Protein AF-A0A9P6XNK0-F1 (afdb_monomer)

pLDDT: mean 90.67, std 6.74, range [53.09, 97.81]

Secondary structure (DSSP, 8-state):
-HHHHHSS------HHHHTTSPTTS--------TT---------S-GGGS-HHHHHHHHHHHHHHHHHHHTTSSTT--PPP-

Solvent-accessible surface area (backbone atoms only — not comparable to full-atom values): 5598 Å² total; per-residue (Å²): 110,66,68,46,58,75,38,103,55,87,84,92,75,60,32,64,69,51,62,76,54,69,87,88,63,66,90,84,78,88,77,95,46,98,81,73,74,80,92,84,81,92,82,78,77,60,74,90,77,46,52,74,68,52,51,51,48,53,52,51,50,53,52,51,54,53,48,38,36,76,70,54,50,19,51,93,55,74,83,78,87,130

Sequence (82 aa):
MDLVQANAIATIQPGAAVARAEAGLLNMHPIDDPFLFRRNAVHCINEDELSPAALAARVALVDVMRAQVRHGAWPGATLLDS

Foldseek 3Di:
DVCVLVDVDDDDDFLLVCLPPDPPSDDDDDDPDPPPDDDDDDDDPDPVPDDPVRVVVSVVVVVVVVVCVVVCSGPPDDDDDD

Mean predicted aligned error: 4.2 Å

Organism: NCBI:txid936053

Structure (mmCIF, N/CA/C/O backbone):
data_AF-A0A9P6XNK0-F1
#
_entry.id   AF-A0A9P6XNK0-F1
#
loop_
_atom_site.group_PDB
_atom_site.id
_atom_site.type_symbol
_atom_site.label_atom_id
_atom_site.label_alt_id
_atom_site.label_comp_id
_atom_site.label_asym_id
_atom_site.label_entity_id
_atom_site.label_seq_id
_atom_site.pdbx_PDB_ins_code
_atom_site.Cartn_x
_atom_site.Cartn_y
_atom_site.Cartn_z
_atom_site.occupancy
_atom_site.B_iso_or_equiv
_atom_site.auth_seq_id
_atom_site.auth_comp_id
_atom_site.auth_asym_id
_atom_site.auth_atom_id
_atom_site.pdbx_PDB_model_num
ATOM 1 N N . MET A 1 1 ? -4.918 -8.702 9.905 1.00 86.88 1 MET A N 1
ATOM 2 C CA . MET A 1 1 ? -6.258 -8.193 10.259 1.00 86.88 1 MET A CA 1
ATOM 3 C C . MET A 1 1 ? -7.109 -9.280 10.877 1.00 86.88 1 MET A C 1
ATOM 5 O O . MET A 1 1 ? -7.822 -8.989 11.817 1.00 86.88 1 MET A O 1
ATOM 9 N N . ASP A 1 2 ? -6.942 -10.526 10.451 1.00 89.00 2 ASP A N 1
ATOM 10 C CA . ASP A 1 2 ? -7.719 -11.687 10.898 1.00 89.00 2 ASP A CA 1
ATOM 11 C C . ASP A 1 2 ? -7.739 -11.863 12.426 1.00 89.00 2 ASP A C 1
ATOM 13 O O . ASP A 1 2 ? -8.804 -12.025 13.007 1.00 89.00 2 ASP A O 1
ATOM 17 N N . LEU A 1 3 ? -6.595 -11.725 13.113 1.00 91.50 3 LEU A N 1
ATOM 18 C CA . LEU A 1 3 ? -6.561 -11.777 14.585 1.00 91.50 3 LEU A CA 1
ATOM 19 C C . LEU A 1 3 ? -7.368 -10.652 15.248 1.00 91.50 3 LEU A C 1
ATOM 21 O O . LEU A 1 3 ? -7.984 -10.888 16.281 1.00 91.50 3 LEU A O 1
ATOM 25 N N . VAL A 1 4 ? -7.365 -9.453 14.660 1.00 91.88 4 VAL A N 1
ATOM 26 C CA . VAL A 1 4 ? -8.127 -8.286 15.141 1.00 91.88 4 VAL A CA 1
ATOM 27 C C . VAL A 1 4 ? -9.617 -8.444 14.835 1.00 91.88 4 VAL A C 1
ATOM 29 O O . VAL A 1 4 ? -10.442 -7.998 15.615 1.00 91.88 4 VAL A O 1
ATOM 32 N N . GLN A 1 5 ? -9.976 -9.113 13.737 1.00 89.56 5 GLN A N 1
ATOM 33 C CA . GLN A 1 5 ? -11.371 -9.453 13.434 1.00 89.56 5 GLN A CA 1
ATOM 34 C C . GLN A 1 5 ? -11.904 -10.552 14.361 1.00 89.56 5 GLN A C 1
ATOM 36 O O . GLN A 1 5 ? -13.058 -10.510 14.771 1.00 89.56 5 GLN A O 1
ATOM 41 N N . ALA A 1 6 ? -11.067 -11.533 14.705 1.00 91.19 6 ALA A N 1
ATOM 42 C CA . ALA A 1 6 ? -11.461 -12.680 15.518 1.00 91.19 6 ALA A CA 1
ATOM 43 C C . ALA A 1 6 ? -11.412 -12.422 17.036 1.00 91.19 6 ALA A C 1
ATOM 45 O O . ALA A 1 6 ? -11.914 -13.242 17.800 1.00 91.19 6 ALA A O 1
ATOM 46 N N . ASN A 1 7 ? -10.785 -11.332 17.497 1.00 92.62 7 ASN A N 1
ATOM 47 C CA . ASN A 1 7 ? -10.548 -11.077 18.921 1.00 92.62 7 ASN A CA 1
ATOM 48 C C . ASN A 1 7 ? -10.686 -9.589 19.265 1.00 92.62 7 ASN A C 1
ATOM 50 O O . ASN A 1 7 ? -10.430 -8.724 18.435 1.00 92.62 7 ASN A O 1
ATOM 54 N N . ALA A 1 8 ? -10.992 -9.279 20.528 1.00 92.25 8 ALA A N 1
ATOM 55 C CA . ALA A 1 8 ? -11.067 -7.908 21.045 1.00 92.25 8 ALA A CA 1
ATOM 56 C C . ALA A 1 8 ? -9.671 -7.300 21.293 1.00 92.25 8 ALA A C 1
ATOM 58 O O . ALA A 1 8 ? -9.283 -7.012 22.424 1.00 92.25 8 ALA A O 1
ATOM 59 N N . ILE A 1 9 ? -8.895 -7.136 20.224 1.00 94.56 9 ILE A N 1
ATOM 60 C CA . ILE A 1 9 ? -7.557 -6.539 20.234 1.00 94.56 9 ILE A CA 1
ATOM 61 C C . ILE A 1 9 ? -7.485 -5.401 19.217 1.00 94.56 9 ILE A C 1
ATOM 63 O O . ILE A 1 9 ? -8.290 -5.332 18.294 1.00 94.56 9 ILE A O 1
ATOM 67 N N . ALA A 1 10 ? -6.499 -4.520 19.358 1.00 94.25 10 ALA A N 1
ATOM 68 C CA . ALA A 1 10 ? -6.258 -3.428 18.421 1.00 94.25 10 ALA A CA 1
ATOM 69 C C . ALA A 1 10 ? -4.839 -3.495 17.853 1.00 94.25 10 ALA A C 1
ATOM 71 O O . ALA A 1 10 ? -3.925 -4.067 18.447 1.00 94.25 10 ALA A O 1
ATOM 72 N N . THR A 1 11 ? -4.651 -2.897 16.682 1.00 93.81 11 THR A N 1
ATOM 73 C CA . THR A 1 11 ? -3.349 -2.776 16.027 1.00 93.81 11 THR A CA 1
ATOM 74 C C . THR A 1 11 ? -3.301 -1.483 15.218 1.00 93.81 11 THR A C 1
ATOM 76 O O . THR A 1 11 ? -4.339 -0.976 14.798 1.00 93.81 11 THR A O 1
ATOM 79 N N . ILE A 1 12 ? -2.098 -0.961 14.984 1.00 92.31 12 ILE A N 1
ATOM 80 C CA . ILE A 1 12 ? -1.865 0.173 14.084 1.00 92.31 12 ILE A CA 1
ATOM 81 C C . ILE A 1 12 ? -1.511 -0.387 12.709 1.00 92.31 12 ILE A C 1
ATOM 83 O O . ILE A 1 12 ? -0.643 -1.252 12.596 1.00 92.31 12 ILE A O 1
ATOM 87 N N . GLN A 1 13 ? -2.182 0.093 11.663 1.00 91.12 13 GLN A N 1
ATOM 88 C CA . GLN A 1 13 ? -1.981 -0.377 10.293 1.00 91.12 13 GLN A CA 1
ATOM 89 C C . GLN A 1 13 ? -1.882 0.802 9.329 1.00 91.12 13 GLN A C 1
ATOM 91 O O . GLN A 1 13 ? -2.588 1.793 9.509 1.00 91.12 13 GLN A O 1
ATOM 96 N N . PRO A 1 14 ? -1.060 0.700 8.272 1.00 90.69 14 PRO A N 1
ATOM 97 C CA . PRO A 1 14 ? -1.158 1.636 7.163 1.00 90.69 14 PRO A CA 1
ATOM 98 C C . PRO A 1 14 ? -2.485 1.420 6.423 1.00 90.69 14 PRO A C 1
ATOM 100 O O . PRO A 1 14 ? -2.944 0.282 6.299 1.00 90.69 14 PRO A O 1
ATOM 103 N N . GLY A 1 15 ? -3.053 2.478 5.836 1.00 88.94 15 GLY A N 1
ATOM 104 C CA . GLY A 1 15 ? -4.301 2.380 5.064 1.00 88.94 15 GLY A CA 1
ATOM 105 C C . GLY A 1 15 ? -4.266 1.306 3.970 1.00 88.94 15 GLY A C 1
ATOM 106 O O . GLY A 1 15 ? -5.243 0.594 3.761 1.00 88.94 15 GLY A O 1
ATOM 107 N N . ALA A 1 16 ? -3.106 1.087 3.343 1.00 88.88 16 ALA A N 1
ATOM 108 C CA . ALA A 1 16 ? -2.929 0.042 2.332 1.00 88.88 16 ALA A CA 1
ATOM 109 C C . ALA A 1 16 ? -3.162 -1.394 2.852 1.00 88.88 16 ALA A C 1
ATOM 111 O O . ALA A 1 16 ? -3.553 -2.266 2.081 1.00 88.88 16 ALA A O 1
ATOM 112 N N . ALA A 1 17 ? -2.934 -1.667 4.143 1.00 88.38 17 ALA A N 1
ATOM 113 C CA . ALA A 1 17 ? -3.180 -2.992 4.718 1.00 88.38 17 ALA A CA 1
ATOM 114 C C . ALA A 1 17 ? -4.678 -3.269 4.921 1.00 88.38 17 ALA A C 1
ATOM 116 O O . ALA A 1 17 ? -5.094 -4.429 4.881 1.00 88.38 17 ALA A O 1
ATOM 117 N N . VAL A 1 18 ? -5.475 -2.211 5.097 1.00 83.25 18 VAL A N 1
ATOM 118 C CA . VAL A 1 18 ? -6.932 -2.283 5.259 1.00 83.25 18 VAL A CA 1
ATOM 119 C C . VAL A 1 18 ? -7.624 -2.606 3.939 1.00 83.25 18 VAL A C 1
ATOM 121 O O . VAL A 1 18 ? -8.644 -3.276 3.960 1.00 83.25 18 VAL A O 1
ATOM 124 N N . ALA A 1 19 ? -7.047 -2.236 2.792 1.00 82.06 19 ALA A N 1
ATOM 125 C CA . ALA A 1 19 ? -7.623 -2.514 1.470 1.00 82.06 19 ALA A CA 1
ATOM 126 C C . ALA A 1 19 ? -7.966 -4.001 1.225 1.00 82.06 19 ALA A C 1
ATOM 128 O O . ALA A 1 19 ? -8.750 -4.318 0.338 1.00 82.06 19 ALA A O 1
ATOM 129 N N . ARG A 1 20 ? -7.357 -4.917 1.991 1.00 79.31 20 ARG A N 1
ATOM 130 C CA . ARG A 1 20 ? -7.608 -6.365 1.924 1.00 79.31 20 ARG A CA 1
ATOM 131 C C . ARG A 1 20 ? -8.639 -6.871 2.932 1.00 79.31 20 ARG A C 1
ATOM 133 O O . ARG A 1 20 ? -9.036 -8.025 2.841 1.00 79.31 20 ARG A O 1
ATOM 140 N N . ALA A 1 21 ? -8.996 -6.067 3.926 1.00 82.31 21 ALA A N 1
ATOM 141 C CA . ALA A 1 21 ? -9.976 -6.449 4.925 1.00 82.31 21 ALA A CA 1
ATOM 142 C C . ALA A 1 21 ? -11.389 -6.258 4.371 1.00 82.31 21 ALA A C 1
ATOM 144 O O . ALA A 1 21 ? -11.673 -5.273 3.691 1.00 82.31 21 ALA A O 1
ATOM 145 N N . GLU A 1 22 ? -12.278 -7.196 4.684 1.00 79.06 22 GLU A N 1
ATOM 146 C CA . GLU A 1 22 ? -13.686 -7.082 4.323 1.00 79.06 22 GLU A CA 1
ATOM 147 C C . GLU A 1 22 ? -14.332 -5.879 5.027 1.00 79.06 22 GLU A C 1
ATOM 149 O O . GLU A 1 22 ? -14.124 -5.634 6.223 1.00 79.06 22 GLU A O 1
ATOM 154 N N . ALA A 1 23 ? -15.095 -5.101 4.256 1.00 78.31 23 ALA A N 1
ATOM 155 C CA . ALA A 1 23 ? -15.753 -3.900 4.743 1.00 78.31 23 ALA A CA 1
ATOM 156 C C . ALA A 1 23 ? -16.745 -4.240 5.867 1.00 78.31 23 ALA A C 1
ATOM 158 O O . ALA A 1 23 ? -17.517 -5.188 5.767 1.00 78.31 23 ALA A O 1
ATOM 159 N N . GLY A 1 24 ? -16.739 -3.441 6.936 1.00 80.88 24 GLY A N 1
ATOM 160 C CA . GLY A 1 24 ? -17.663 -3.599 8.064 1.00 80.88 24 GLY A CA 1
ATOM 161 C C . GLY A 1 24 ? -17.212 -4.572 9.159 1.00 80.88 24 GLY A C 1
ATOM 162 O O . GLY A 1 24 ? -17.849 -4.612 10.205 1.00 80.88 24 GLY A O 1
ATOM 163 N N . LEU A 1 25 ? -16.099 -5.297 8.984 1.00 85.75 25 LEU A N 1
ATOM 164 C CA . LEU A 1 25 ? -15.568 -6.204 10.018 1.00 85.75 25 LEU A CA 1
ATOM 165 C C . LEU A 1 25 ? -14.602 -5.538 11.007 1.00 85.75 25 LEU A C 1
ATOM 167 O O . LEU A 1 25 ? -14.094 -6.189 11.918 1.00 85.75 25 LEU A O 1
ATOM 171 N N . LEU A 1 26 ? -14.285 -4.260 10.808 1.00 88.25 26 LEU A N 1
ATOM 172 C CA . LEU A 1 26 ? -13.285 -3.539 11.585 1.00 88.25 26 LEU A CA 1
ATOM 173 C C . LEU A 1 26 ? -13.747 -2.112 11.853 1.00 88.25 26 LEU A C 1
ATOM 175 O O . LEU A 1 26 ? -14.166 -1.409 10.935 1.00 88.25 26 LEU A O 1
ATOM 179 N N . ASN A 1 27 ? -13.565 -1.666 13.094 1.00 89.75 27 ASN A N 1
ATOM 180 C CA . ASN A 1 27 ? -13.638 -0.251 13.434 1.00 89.75 27 ASN A CA 1
ATOM 181 C C . ASN A 1 27 ? -12.270 0.386 13.202 1.00 89.75 27 ASN A C 1
ATOM 183 O O . ASN A 1 27 ? -11.254 -0.103 13.698 1.00 89.75 27 ASN A O 1
ATOM 187 N N . MET A 1 28 ? -12.250 1.477 12.445 1.00 89.06 28 MET A N 1
ATOM 188 C CA . MET A 1 28 ? -11.036 2.224 12.148 1.00 89.06 28 MET A CA 1
ATOM 189 C C . MET A 1 28 ? -11.131 3.626 12.716 1.00 89.06 28 MET A C 1
ATOM 191 O O . MET A 1 28 ? -12.131 4.313 12.518 1.00 89.06 28 MET A O 1
ATOM 195 N N . HIS A 1 29 ? -10.054 4.059 13.357 1.00 90.44 29 HIS A N 1
ATOM 196 C CA . HIS A 1 29 ? -9.915 5.416 13.860 1.00 90.44 29 HIS A CA 1
ATOM 197 C C . HIS A 1 29 ? -8.643 6.029 13.270 1.00 90.44 29 HIS A C 1
ATOM 199 O O . HIS A 1 29 ? -7.586 5.396 13.354 1.00 90.44 29 HIS A O 1
ATOM 205 N N . PRO A 1 30 ? -8.724 7.218 12.646 1.00 88.88 30 PRO A N 1
ATOM 206 C CA . PRO A 1 30 ? -7.531 7.914 12.190 1.00 88.88 30 PRO A CA 1
ATOM 207 C C . PRO A 1 30 ? -6.677 8.304 13.398 1.00 88.88 30 PRO A C 1
ATOM 209 O O . PRO A 1 30 ? -7.205 8.678 14.446 1.00 88.88 30 PRO A O 1
ATOM 212 N N . ILE A 1 31 ? -5.357 8.220 13.242 1.00 90.25 31 ILE A N 1
ATOM 213 C CA . ILE A 1 31 ? -4.419 8.789 14.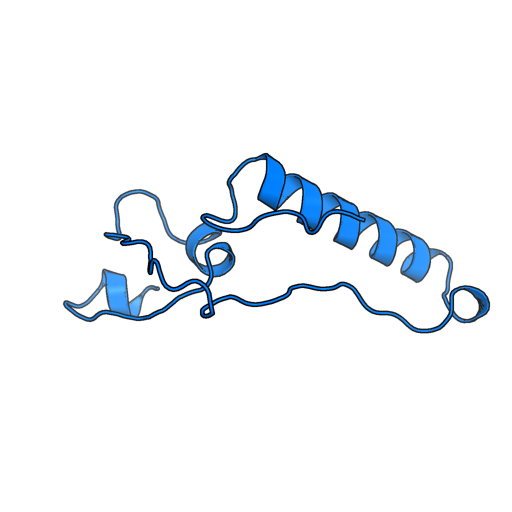208 1.00 90.25 31 ILE A CA 1
ATOM 214 C C . ILE A 1 31 ? -4.022 10.161 13.671 1.00 90.25 31 ILE A C 1
ATOM 216 O O . ILE A 1 31 ? -3.336 10.248 12.655 1.00 90.25 31 ILE A O 1
ATOM 220 N N . ASP A 1 32 ? -4.498 11.211 14.333 1.00 85.81 32 ASP A N 1
ATOM 221 C CA . ASP A 1 32 ? -4.282 12.608 13.946 1.00 85.81 32 ASP A CA 1
ATOM 222 C C . ASP A 1 32 ? -3.010 13.162 14.607 1.00 85.81 32 ASP A C 1
ATO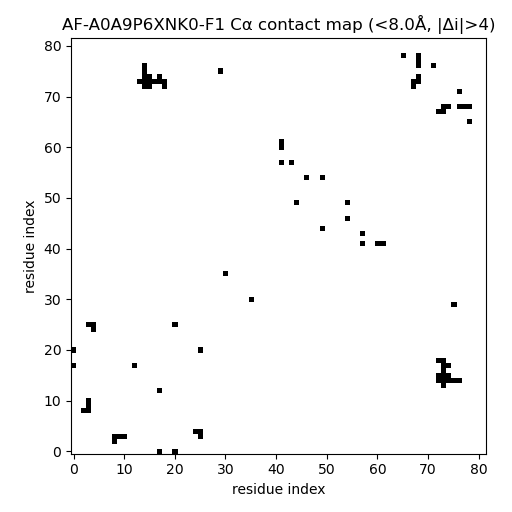M 224 O O . ASP A 1 32 ? -3.053 14.015 15.491 1.00 85.81 32 ASP A O 1
ATOM 228 N N . ASP A 1 33 ? -1.863 12.587 14.235 1.00 90.88 33 ASP A N 1
ATOM 229 C CA . ASP A 1 33 ? -0.541 13.077 14.629 1.00 90.88 33 ASP A CA 1
ATOM 230 C C . ASP A 1 33 ? 0.212 13.543 13.368 1.00 90.88 33 ASP A C 1
ATOM 232 O O . ASP A 1 33 ? 0.428 12.738 12.454 1.00 90.88 33 ASP A O 1
ATOM 236 N N . PRO A 1 34 ? 0.637 14.819 13.289 1.00 86.62 34 PRO A N 1
ATOM 237 C CA . PRO A 1 34 ? 1.254 15.381 12.086 1.00 86.62 34 PRO A CA 1
ATOM 238 C C . PRO A 1 34 ? 2.615 14.757 11.739 1.00 86.62 34 PRO A C 1
ATOM 240 O O . PRO A 1 34 ? 3.093 14.908 10.614 1.00 86.62 34 PRO A O 1
ATOM 243 N N . PHE A 1 35 ? 3.249 14.058 12.679 1.00 88.38 35 PHE A N 1
ATOM 244 C CA . PHE A 1 35 ? 4.526 13.377 12.491 1.00 88.38 35 PHE A CA 1
ATOM 245 C C . PHE A 1 35 ? 4.366 11.868 12.282 1.00 88.38 35 PHE A C 1
ATOM 247 O O . PHE A 1 35 ? 5.333 11.197 11.911 1.00 88.38 35 PHE A O 1
ATOM 254 N N . LEU A 1 36 ? 3.160 11.319 12.455 1.00 89.38 36 LEU A N 1
ATOM 255 C CA . LEU A 1 36 ? 2.884 9.905 12.232 1.00 89.38 36 LEU A CA 1
ATOM 256 C C . LEU A 1 36 ? 2.482 9.641 10.778 1.00 89.38 36 LEU A C 1
ATOM 258 O O . LEU 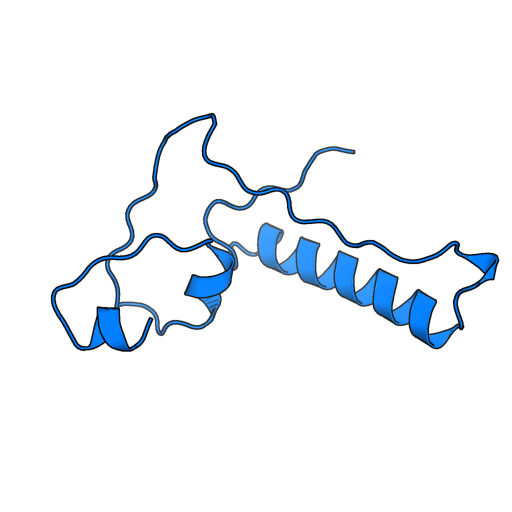A 1 36 ? 1.333 9.349 10.452 1.00 89.38 36 LEU A O 1
ATOM 262 N N . PHE A 1 37 ? 3.466 9.690 9.887 1.00 88.12 37 PHE A N 1
ATOM 263 C CA . PHE A 1 37 ? 3.285 9.328 8.487 1.00 88.12 37 PHE A CA 1
ATOM 264 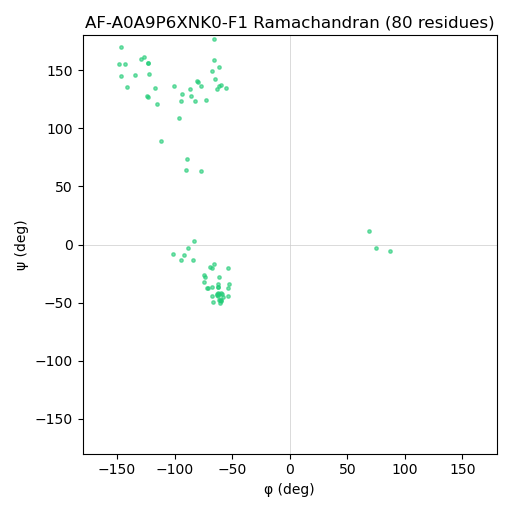C C . PHE A 1 37 ? 4.341 8.329 8.024 1.00 88.12 37 PHE A C 1
ATOM 266 O O . PHE A 1 37 ? 5.425 8.188 8.589 1.00 88.12 37 PHE A O 1
ATOM 273 N N . ARG A 1 38 ? 4.028 7.636 6.930 1.00 89.06 38 ARG A N 1
ATOM 274 C CA . ARG A 1 38 ? 4.971 6.777 6.216 1.00 89.06 38 ARG A CA 1
ATOM 275 C C . ARG A 1 38 ? 5.067 7.243 4.775 1.00 89.06 38 ARG A C 1
ATOM 277 O O . ARG A 1 38 ? 4.062 7.301 4.070 1.00 89.06 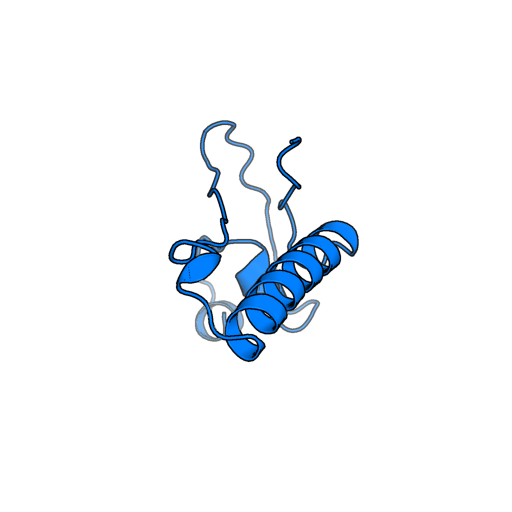38 ARG A O 1
ATOM 284 N N . ARG A 1 39 ? 6.289 7.484 4.303 1.00 90.00 39 ARG A N 1
ATOM 285 C CA . ARG A 1 39 ? 6.546 7.761 2.888 1.00 90.00 39 ARG A CA 1
ATOM 286 C C . ARG A 1 39 ? 6.622 6.449 2.109 1.00 90.00 39 ARG A C 1
ATOM 288 O O . ARG A 1 39 ? 7.417 5.573 2.437 1.00 90.00 39 ARG A O 1
ATOM 295 N N . ASN A 1 40 ? 5.793 6.315 1.078 1.00 89.06 40 ASN A N 1
ATOM 296 C CA . ASN A 1 40 ? 5.899 5.231 0.102 1.00 89.06 40 ASN A CA 1
ATOM 297 C C . ASN A 1 40 ? 6.597 5.765 -1.151 1.00 89.06 40 ASN A C 1
ATOM 299 O O . ASN A 1 40 ? 6.293 6.867 -1.600 1.00 89.06 40 ASN A O 1
ATOM 303 N N . ALA A 1 41 ? 7.532 4.997 -1.703 1.00 91.12 41 ALA A N 1
ATOM 304 C CA . ALA A 1 41 ? 8.291 5.384 -2.885 1.00 91.12 41 ALA A CA 1
ATOM 305 C C . ALA A 1 41 ? 8.622 4.155 -3.736 1.00 91.12 41 ALA A C 1
ATOM 307 O O . ALA A 1 41 ? 8.896 3.083 -3.196 1.00 91.12 41 ALA A O 1
ATOM 308 N N . VAL A 1 42 ? 8.624 4.331 -5.057 1.00 92.06 42 VAL A N 1
ATOM 309 C CA . VAL A 1 42 ? 9.139 3.344 -6.014 1.00 92.06 42 VAL A CA 1
ATOM 310 C C . VAL A 1 42 ? 10.585 3.717 -6.317 1.00 92.06 42 VAL A C 1
ATOM 312 O O . VAL A 1 42 ? 10.843 4.839 -6.741 1.00 92.06 42 VAL A O 1
ATOM 315 N N . HIS A 1 43 ? 11.511 2.787 -6.093 1.00 92.88 43 HIS A N 1
ATOM 316 C CA . HIS A 1 43 ? 12.929 2.951 -6.414 1.00 92.88 43 HIS A CA 1
ATOM 317 C C . HIS A 1 43 ? 13.381 1.847 -7.367 1.00 92.88 43 HIS A C 1
ATOM 319 O O . HIS A 1 43 ? 12.905 0.714 -7.294 1.00 92.88 43 HIS A O 1
ATOM 325 N N . CYS A 1 44 ? 14.315 2.187 -8.244 1.00 93.69 44 CYS A N 1
ATOM 326 C CA . CYS A 1 44 ? 14.957 1.283 -9.188 1.00 93.69 44 CYS A CA 1
ATOM 327 C C . CYS A 1 44 ? 16.411 1.725 -9.401 1.00 93.69 44 CYS A C 1
ATOM 329 O O . CYS A 1 44 ? 16.794 2.815 -8.975 1.00 93.69 44 CYS A O 1
ATOM 331 N N . ILE A 1 45 ? 17.195 0.887 -10.079 1.00 94.38 45 ILE A N 1
ATOM 332 C CA . ILE A 1 45 ? 18.494 1.279 -10.646 1.00 94.38 45 ILE A CA 1
ATOM 333 C C . ILE A 1 45 ? 18.313 2.326 -11.758 1.00 94.38 45 ILE A C 1
ATOM 335 O O . ILE A 1 45 ? 17.177 2.695 -12.087 1.00 94.38 45 ILE A O 1
ATOM 339 N N . ASN A 1 46 ? 19.419 2.816 -12.319 1.00 94.88 46 ASN A N 1
ATOM 340 C CA . ASN A 1 46 ? 19.365 3.822 -13.373 1.00 94.88 46 ASN A CA 1
ATOM 341 C C . ASN A 1 46 ? 18.619 3.299 -14.604 1.00 94.88 46 ASN A C 1
ATOM 343 O O . ASN A 1 46 ? 18.527 2.098 -14.850 1.00 94.88 46 ASN A O 1
ATOM 347 N N . GLU A 1 47 ? 18.031 4.221 -15.360 1.00 93.56 47 GLU A N 1
ATOM 348 C CA . GLU A 1 47 ? 17.145 3.878 -16.471 1.00 93.56 47 GLU A CA 1
ATOM 349 C C . GLU A 1 47 ? 17.846 3.095 -17.587 1.00 93.56 47 GLU A C 1
ATOM 351 O O . GLU A 1 47 ? 17.257 2.175 -18.148 1.00 93.56 47 GLU A O 1
ATOM 356 N N . ASP A 1 48 ? 19.105 3.426 -17.861 1.00 96.12 48 ASP A N 1
ATOM 357 C CA . ASP A 1 48 ? 19.975 2.768 -18.837 1.00 96.12 48 ASP A CA 1
ATOM 358 C C . ASP A 1 48 ? 20.352 1.333 -18.440 1.00 96.12 48 ASP A C 1
ATOM 360 O O . ASP A 1 48 ? 20.699 0.523 -19.299 1.00 96.12 48 ASP A O 1
ATOM 364 N N . GLU A 1 49 ? 20.224 0.996 -17.157 1.00 96.69 49 GLU A N 1
ATOM 365 C CA . GLU A 1 49 ? 20.452 -0.349 -16.630 1.00 96.69 49 GLU A CA 1
ATOM 366 C C . GLU A 1 49 ? 19.167 -1.201 -16.600 1.00 96.69 49 GLU A C 1
ATOM 368 O O . GLU A 1 49 ? 19.215 -2.406 -16.333 1.00 96.69 49 GLU A O 1
ATOM 373 N N . LEU A 1 50 ? 17.994 -0.609 -16.862 1.00 97.06 50 LEU A N 1
ATOM 374 C CA . LEU A 1 50 ? 16.716 -1.318 -16.830 1.00 97.06 50 LEU A CA 1
ATOM 375 C C . LEU A 1 50 ? 16.408 -1.993 -18.169 1.00 97.06 50 LEU A C 1
ATOM 377 O O . LEU A 1 50 ? 16.443 -1.388 -19.238 1.00 97.06 50 LEU A O 1
ATOM 381 N N . SER A 1 51 ? 15.979 -3.255 -18.106 1.00 97.50 51 SER A N 1
ATOM 382 C CA . SER A 1 51 ? 15.390 -3.915 -19.272 1.00 97.50 51 SER A CA 1
ATOM 383 C C . SER A 1 51 ? 14.058 -3.253 -19.667 1.00 97.50 51 SER A C 1
ATOM 385 O O . SER A 1 51 ? 13.382 -2.667 -18.811 1.00 97.50 51 SER A O 1
ATOM 387 N N . PRO A 1 52 ? 13.588 -3.414 -20.920 1.00 97.31 52 PRO A N 1
ATOM 388 C CA . PRO A 1 52 ? 12.283 -2.893 -21.335 1.00 97.31 52 PRO A CA 1
ATOM 389 C C . PRO A 1 52 ? 11.122 -3.349 -20.435 1.00 97.31 52 PRO A C 1
ATOM 391 O O . PRO A 1 52 ? 10.227 -2.568 -20.117 1.00 97.31 52 PRO A O 1
ATOM 394 N N . ALA A 1 53 ? 11.157 -4.599 -19.961 1.00 97.81 53 ALA A N 1
ATOM 395 C CA . ALA A 1 53 ? 10.155 -5.121 -19.033 1.00 97.81 53 ALA A CA 1
ATOM 396 C C . ALA A 1 53 ? 10.229 -4.447 -17.652 1.00 97.81 53 ALA A C 1
ATOM 398 O O . ALA A 1 53 ? 9.196 -4.184 -17.038 1.00 97.81 53 ALA A O 1
ATOM 399 N N . ALA A 1 54 ? 11.433 -4.130 -17.171 1.00 96.94 54 ALA A N 1
ATOM 400 C CA . ALA A 1 54 ? 11.617 -3.446 -15.896 1.00 96.94 54 ALA A CA 1
ATOM 401 C C . ALA A 1 54 ? 11.163 -1.976 -15.959 1.00 96.94 54 ALA A C 1
ATOM 403 O O . ALA A 1 54 ? 10.531 -1.491 -15.019 1.00 96.94 54 ALA A O 1
ATOM 404 N N . LEU A 1 55 ? 11.393 -1.291 -17.087 1.00 97.00 55 LEU A N 1
ATOM 405 C CA . LEU A 1 55 ? 10.840 0.044 -17.346 1.00 97.00 55 LEU A CA 1
ATOM 406 C C . LEU A 1 55 ? 9.310 0.032 -17.307 1.00 97.00 55 LEU A C 1
ATOM 408 O O . LEU A 1 55 ? 8.702 0.841 -16.604 1.00 97.00 55 LEU A O 1
ATOM 412 N N . ALA A 1 56 ? 8.689 -0.925 -18.001 1.00 97.12 56 ALA A N 1
ATOM 413 C CA . ALA A 1 56 ? 7.238 -1.089 -17.997 1.00 97.12 56 ALA A CA 1
ATOM 414 C C . ALA A 1 56 ? 6.696 -1.387 -16.589 1.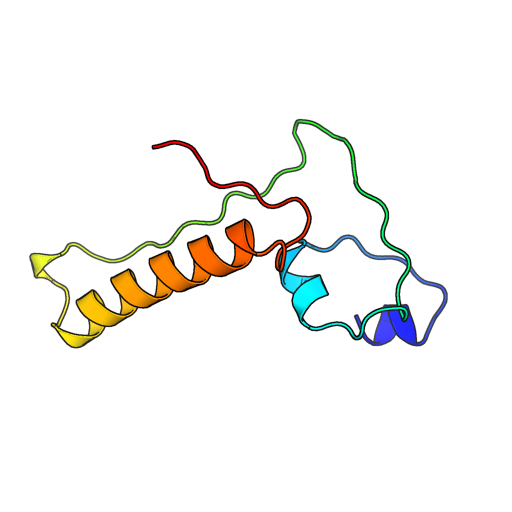00 97.12 56 ALA A C 1
ATOM 416 O O . ALA A 1 56 ? 5.709 -0.784 -16.169 1.00 97.12 56 ALA A O 1
ATOM 417 N N . ALA A 1 57 ? 7.366 -2.257 -15.826 1.00 97.00 57 ALA A N 1
ATOM 418 C CA . ALA A 1 57 ? 6.985 -2.563 -14.450 1.00 97.00 57 ALA A CA 1
ATOM 419 C C . ALA A 1 57 ? 7.060 -1.327 -13.541 1.00 97.00 57 ALA A C 1
ATOM 421 O O . ALA A 1 57 ? 6.152 -1.102 -12.744 1.00 97.00 57 ALA A O 1
ATOM 422 N N . ARG A 1 58 ? 8.099 -0.493 -13.683 1.00 96.12 58 ARG A N 1
ATOM 423 C CA . ARG A 1 58 ? 8.231 0.763 -12.931 1.00 96.12 58 ARG A CA 1
ATOM 424 C C . ARG A 1 58 ? 7.060 1.706 -13.201 1.00 96.12 58 ARG A C 1
ATOM 426 O O . ARG A 1 58 ? 6.474 2.218 -12.250 1.00 96.12 58 ARG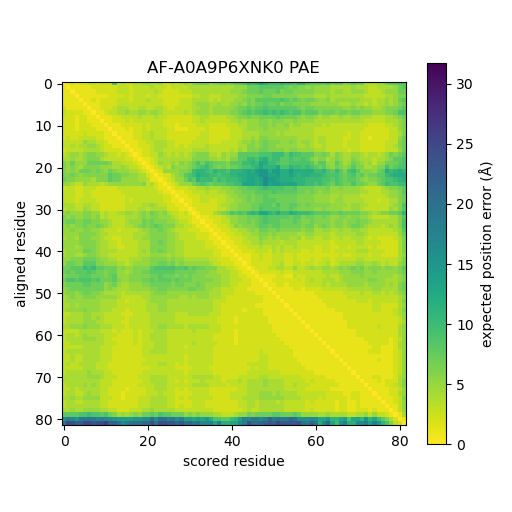 A O 1
ATOM 433 N N . VAL A 1 59 ? 6.705 1.904 -14.472 1.00 95.75 59 VAL A N 1
ATOM 434 C CA . VAL A 1 59 ? 5.547 2.726 -14.871 1.00 95.75 59 VAL A CA 1
ATOM 435 C C . VAL A 1 59 ? 4.258 2.151 -14.284 1.00 95.75 59 VAL A C 1
ATOM 437 O O . VAL A 1 59 ? 3.535 2.860 -13.587 1.00 95.75 59 VAL A O 1
ATOM 440 N N . ALA A 1 60 ? 4.023 0.849 -14.464 1.00 97.50 60 ALA A N 1
ATOM 441 C CA . ALA A 1 60 ? 2.834 0.177 -13.951 1.00 97.50 60 ALA A CA 1
ATOM 442 C C . ALA A 1 60 ? 2.705 0.290 -12.422 1.00 97.50 60 ALA A C 1
ATOM 444 O O . ALA A 1 60 ? 1.620 0.567 -11.916 1.00 97.50 60 ALA A O 1
ATOM 445 N N . LEU A 1 61 ? 3.801 0.124 -11.674 1.00 96.44 61 LEU A N 1
ATOM 446 C CA . LEU A 1 61 ? 3.808 0.281 -10.217 1.00 96.44 61 LEU A CA 1
ATOM 447 C C . LEU A 1 61 ? 3.424 1.702 -9.801 1.00 96.44 61 LEU A C 1
ATOM 449 O O . LEU A 1 61 ? 2.570 1.871 -8.932 1.00 96.44 61 LEU A O 1
ATOM 453 N N . VAL A 1 62 ? 4.020 2.720 -10.427 1.00 95.31 62 VAL A N 1
ATOM 454 C CA . VAL A 1 62 ? 3.719 4.127 -10.124 1.00 95.31 62 VAL A CA 1
ATOM 455 C C . VAL A 1 62 ? 2.255 4.452 -10.426 1.00 95.31 62 VAL A C 1
ATOM 457 O O . VAL A 1 62 ? 1.586 5.085 -9.604 1.00 95.31 62 VAL A O 1
ATOM 460 N N . ASP A 1 63 ? 1.737 3.994 -11.563 1.00 96.56 63 ASP A N 1
ATOM 461 C CA . ASP A 1 63 ? 0.357 4.255 -11.968 1.00 96.56 63 ASP A CA 1
ATOM 462 C C . ASP A 1 63 ? -0.651 3.546 -11.065 1.00 96.56 63 ASP A C 1
ATOM 464 O O . ASP A 1 63 ? -1.606 4.176 -10.601 1.00 96.56 63 ASP A O 1
ATOM 468 N N . VAL A 1 64 ? -0.409 2.275 -10.725 1.00 95.81 64 VAL A N 1
ATOM 469 C CA . VAL A 1 64 ? -1.246 1.533 -9.774 1.00 95.81 64 VAL A CA 1
ATOM 470 C C . VAL A 1 64 ? -1.239 2.224 -8.415 1.00 95.81 64 VAL A C 1
ATOM 472 O O . VAL A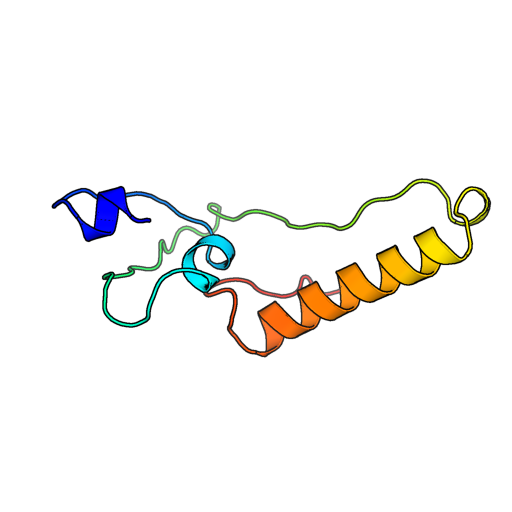 1 64 ? -2.306 2.468 -7.861 1.00 95.81 64 VAL A O 1
ATOM 475 N N . MET A 1 65 ? -0.072 2.604 -7.887 1.00 93.94 65 MET A N 1
ATOM 476 C CA . MET A 1 65 ? 0.012 3.309 -6.603 1.00 93.94 65 MET A CA 1
ATOM 477 C C . MET A 1 65 ? -0.787 4.617 -6.617 1.00 93.94 65 MET A C 1
ATOM 479 O O . MET A 1 65 ? -1.558 4.876 -5.693 1.00 93.94 65 MET A O 1
ATOM 483 N N . ARG A 1 66 ? -0.659 5.423 -7.678 1.00 94.94 66 ARG A N 1
ATOM 484 C CA . ARG A 1 66 ? -1.423 6.670 -7.825 1.00 94.94 66 ARG A CA 1
ATOM 485 C C . ARG A 1 66 ? -2.924 6.418 -7.908 1.00 94.94 66 ARG A C 1
ATOM 487 O O . ARG A 1 66 ? -3.690 7.148 -7.283 1.00 94.94 66 ARG A O 1
ATOM 494 N N . ALA A 1 67 ? -3.344 5.399 -8.654 1.00 95.81 67 ALA A N 1
ATOM 495 C CA . ALA A 1 67 ? -4.748 5.030 -8.784 1.00 95.81 67 ALA A CA 1
ATOM 496 C C . ALA A 1 67 ? -5.347 4.581 -7.441 1.00 95.81 67 ALA A C 1
ATOM 498 O O . ALA A 1 67 ? -6.426 5.041 -7.082 1.00 95.81 67 ALA A O 1
ATOM 499 N N . GLN A 1 68 ? -4.634 3.758 -6.662 1.00 94.06 68 GLN A N 1
ATOM 500 C CA . GLN A 1 68 ? -5.094 3.307 -5.341 1.00 94.06 68 GLN A CA 1
ATOM 501 C C . GLN A 1 68 ? -5.318 4.481 -4.376 1.00 94.06 68 GLN A C 1
ATOM 503 O O . GLN A 1 68 ? -6.327 4.520 -3.674 1.00 94.06 68 GLN A O 1
ATOM 508 N N . VAL A 1 69 ? -4.417 5.470 -4.377 1.00 94.38 69 VAL A N 1
ATOM 509 C CA . VAL A 1 69 ? -4.575 6.689 -3.566 1.00 94.38 69 VAL A CA 1
ATOM 510 C C . VAL A 1 69 ? -5.757 7.528 -4.058 1.00 94.38 69 VAL A C 1
ATOM 512 O O . VAL A 1 69 ? -6.623 7.888 -3.267 1.00 94.38 69 VAL A O 1
ATOM 515 N N . ARG A 1 70 ? -5.843 7.800 -5.367 1.00 95.69 70 ARG A N 1
ATOM 516 C CA . ARG A 1 70 ? -6.918 8.624 -5.956 1.00 95.69 70 ARG A CA 1
ATOM 517 C C . ARG A 1 70 ? -8.309 8.021 -5.775 1.00 95.69 70 ARG A C 1
ATOM 519 O O . ARG A 1 70 ? -9.266 8.763 -5.602 1.00 95.69 70 ARG A O 1
ATOM 526 N N . HIS A 1 71 ? -8.424 6.696 -5.803 1.00 94.81 71 HIS A N 1
ATOM 527 C CA . HIS A 1 71 ? -9.687 5.992 -5.576 1.00 94.81 71 HIS A CA 1
ATOM 528 C C . HIS A 1 71 ? -10.014 5.791 -4.088 1.00 94.81 71 HIS A C 1
ATOM 530 O O . HIS A 1 71 ? -11.005 5.140 -3.771 1.00 94.81 71 HIS A O 1
ATOM 536 N N . GLY A 1 72 ? -9.192 6.305 -3.165 1.00 91.94 72 GLY A N 1
ATOM 537 C CA . GLY A 1 72 ? -9.414 6.162 -1.725 1.00 91.94 72 GLY A CA 1
ATOM 538 C C . GLY A 1 72 ? -9.234 4.735 -1.198 1.00 91.94 72 GLY A C 1
ATOM 539 O O . GLY A 1 72 ? -9.577 4.455 -0.053 1.00 91.94 72 GLY A O 1
ATOM 540 N N . ALA A 1 73 ? -8.671 3.829 -2.002 1.00 91.69 73 ALA A N 1
ATOM 541 C CA . ALA A 1 73 ? -8.454 2.439 -1.615 1.00 91.69 73 ALA A CA 1
ATOM 542 C C . ALA A 1 73 ? -7.371 2.294 -0.534 1.00 91.69 73 ALA A C 1
ATOM 544 O O . ALA A 1 73 ? -7.322 1.280 0.159 1.00 91.69 73 ALA A O 1
ATOM 545 N N . TRP A 1 74 ? -6.515 3.308 -0.365 1.00 92.44 74 TRP A N 1
ATOM 546 C CA . TRP A 1 74 ? -5.565 3.431 0.743 1.00 92.44 74 TRP A CA 1
ATOM 547 C C . TRP A 1 74 ? -5.974 4.599 1.655 1.00 92.44 74 TRP A C 1
ATOM 549 O O . TRP A 1 74 ? -5.513 5.723 1.444 1.00 92.44 74 TRP A O 1
ATOM 559 N N . PRO A 1 75 ? -6.826 4.368 2.671 1.00 89.25 75 PRO A N 1
ATOM 560 C CA . PRO A 1 75 ? -7.301 5.426 3.559 1.00 89.25 75 PRO A CA 1
ATOM 561 C C . PRO A 1 75 ? -6.158 6.204 4.221 1.00 89.25 75 PRO A C 1
ATOM 563 O O . PRO A 1 75 ? -5.189 5.614 4.701 1.00 89.25 75 PRO A O 1
ATOM 566 N N . GLY A 1 76 ? -6.272 7.532 4.238 1.00 90.06 76 GLY A N 1
ATOM 567 C CA . GLY A 1 76 ? -5.269 8.431 4.822 1.00 90.06 76 GLY A CA 1
ATOM 568 C C . GLY A 1 76 ? -3.990 8.606 3.994 1.00 90.06 76 GLY A C 1
ATOM 569 O O . GLY A 1 76 ? -3.128 9.388 4.382 1.00 90.06 76 GLY A O 1
ATOM 570 N N . ALA A 1 77 ? -3.842 7.915 2.859 1.00 92.56 77 ALA A N 1
ATOM 571 C CA . ALA A 1 77 ? -2.735 8.167 1.947 1.00 92.56 77 ALA A CA 1
ATOM 572 C C . ALA A 1 77 ? -3.013 9.404 1.083 1.00 92.56 77 ALA A C 1
ATOM 574 O O . ALA A 1 77 ? -4.117 9.590 0.572 1.00 92.56 77 ALA A O 1
ATOM 575 N N . THR A 1 78 ? -1.980 10.208 0.862 1.00 92.69 78 THR A N 1
ATOM 576 C CA . THR A 1 78 ? -1.984 11.331 -0.079 1.00 92.69 78 THR A CA 1
ATOM 577 C C . THR A 1 78 ? -0.857 11.158 -1.091 1.00 92.69 78 THR A C 1
ATOM 579 O O . THR A 1 78 ? 0.120 10.439 -0.853 1.00 92.69 78 THR A O 1
ATOM 582 N N . LEU A 1 79 ? -1.006 11.779 -2.262 1.00 93.75 79 LEU A N 1
ATOM 583 C CA . LEU A 1 79 ? 0.108 11.904 -3.194 1.00 93.75 79 LEU A CA 1
ATOM 584 C C . LEU A 1 79 ? 1.028 13.009 -2.683 1.00 93.75 79 LEU A C 1
ATOM 586 O O . LEU A 1 79 ? 0.552 14.057 -2.257 1.00 93.75 79 LEU A O 1
ATOM 590 N N . LEU A 1 80 ? 2.335 12.759 -2.717 1.00 88.50 80 LEU A N 1
ATOM 591 C CA . LEU A 1 80 ? 3.305 13.824 -2.509 1.00 88.50 80 LEU A CA 1
ATOM 592 C C . LEU A 1 80 ? 3.302 14.694 -3.769 1.00 88.50 80 LEU A C 1
ATOM 594 O O . LEU A 1 80 ? 3.498 14.159 -4.867 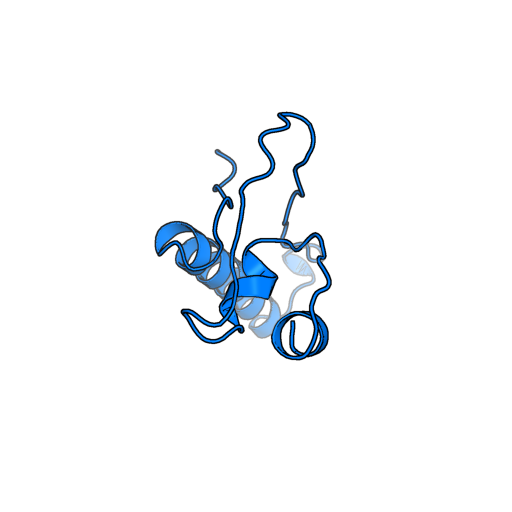1.00 88.50 80 LEU A O 1
ATOM 598 N N . ASP A 1 81 ? 3.076 15.994 -3.611 1.00 66.44 81 ASP A N 1
ATOM 599 C CA . ASP A 1 81 ? 3.235 16.935 -4.715 1.00 66.44 81 ASP A CA 1
ATOM 600 C C . ASP A 1 81 ? 4.684 16.874 -5.225 1.00 66.44 81 ASP A C 1
ATOM 602 O O . ASP A 1 81 ? 5.630 16.718 -4.445 1.00 66.44 81 ASP A O 1
ATOM 606 N N . SER A 1 82 ? 4.821 16.879 -6.553 1.00 53.09 82 SER A N 1
ATOM 607 C CA . SER A 1 82 ? 6.110 16.854 -7.262 1.00 53.09 82 SER A CA 1
ATOM 608 C C . SER A 1 82 ? 6.635 18.267 -7.442 1.00 53.09 82 SER A C 1
ATOM 610 O O . SER A 1 82 ? 5.805 19.128 -7.809 1.00 53.09 82 SER A O 1
#

Radius of gyration: 16.32 Å; Cα contacts (8 Å, |Δi|>4): 43; chains: 1; bounding box: 38×30×42 Å